Protein AF-A0A090S6W7-F1 (afdb_monomer_lite)

Radius of gyration: 12.69 Å; chains: 1; bounding box: 36×23×30 Å

pLDDT: mean 81.73, std 7.46, range [51.78, 89.25]

Organism: NCBI:txid990268

InterPro domains:
  IPR016071 Staphylococcal nuclease (SNase-like), OB-fold [PF00565] (1-42)
  IPR035437 SNase-like, OB-fold superfamily [G3DSA:2.40.50.90] (1-55)
  IPR035437 SNase-like, OB-fold superfamily [SSF50199] (1-49)

Sequence (58 aa):
MVMLGHAWVMRRYYKHLPVERQQQLNRLENWAKRKKIGLWNQDNPMPPWKWRKKQAVV

Structure (mmCIF, N/CA/C/O backbone):
data_AF-A0A090S6W7-F1
#
_entry.id   AF-A0A090S6W7-F1
#
loop_
_atom_site.group_PDB
_atom_site.id
_atom_site.type_symbol
_atom_site.label_atom_id
_atom_site.label_alt_id
_atom_site.label_comp_id
_atom_site.label_asym_id
_atom_site.label_entity_id
_atom_site.label_seq_id
_atom_site.pdbx_PDB_ins_code
_atom_site.Cartn_x
_atom_site.Cartn_y
_atom_site.Cartn_z
_atom_site.occupancy
_atom_site.B_iso_or_equiv
_atom_site.auth_seq_id
_atom_site.auth_comp_id
_atom_site.auth_asym_id
_atom_site.auth_atom_id
_atom_site.pdbx_PDB_model_num
ATOM 1 N N . MET A 1 1 ? 4.710 13.078 -1.037 1.00 63.84 1 MET A N 1
ATOM 2 C CA . MET A 1 1 ? 3.548 12.168 -1.197 1.00 63.84 1 MET A CA 1
ATOM 3 C C . MET A 1 1 ? 3.674 10.881 -0.371 1.00 63.84 1 MET A C 1
ATOM 5 O O . MET A 1 1 ? 2.956 10.779 0.611 1.00 63.84 1 MET A O 1
ATOM 9 N N . VAL A 1 2 ? 4.591 9.943 -0.664 1.00 69.31 2 VAL A N 1
ATOM 10 C CA . VAL A 1 2 ? 4.770 8.712 0.160 1.00 69.31 2 VAL A CA 1
ATOM 11 C C . VAL A 1 2 ? 5.511 8.985 1.477 1.00 69.31 2 VAL A C 1
ATOM 13 O O . VAL A 1 2 ? 5.088 8.526 2.530 1.00 69.31 2 VAL A O 1
ATOM 16 N N . MET A 1 3 ? 6.575 9.794 1.439 1.00 66.31 3 MET A N 1
ATOM 17 C CA . MET A 1 3 ? 7.372 10.142 2.629 1.00 66.31 3 MET A CA 1
ATOM 18 C C . MET A 1 3 ? 6.577 10.920 3.690 1.00 66.31 3 MET A C 1
ATOM 20 O O . MET A 1 3 ? 6.807 10.761 4.880 1.00 66.31 3 MET A O 1
ATOM 24 N N . LEU A 1 4 ? 5.601 11.715 3.244 1.00 72.69 4 LEU A N 1
ATOM 25 C CA . LEU A 1 4 ? 4.667 12.450 4.104 1.00 72.69 4 LEU A CA 1
ATOM 26 C C . LEU A 1 4 ? 3.561 11.545 4.679 1.00 72.69 4 LEU A C 1
ATOM 28 O O . LEU A 1 4 ? 2.659 12.026 5.348 1.00 72.69 4 LEU A O 1
ATOM 32 N N . GLY A 1 5 ? 3.583 10.243 4.376 1.00 79.75 5 GLY A N 1
ATOM 33 C CA . GLY A 1 5 ? 2.601 9.292 4.883 1.00 79.75 5 GLY A CA 1
ATOM 34 C C . GLY A 1 5 ? 1.192 9.455 4.313 1.00 79.75 5 GLY A C 1
ATOM 35 O O . GLY A 1 5 ? 0.255 8.919 4.887 1.00 79.75 5 GLY A O 1
ATOM 36 N N . HIS A 1 6 ? 1.019 10.165 3.193 1.00 79.56 6 HIS A N 1
ATOM 37 C CA . HIS A 1 6 ? -0.290 10.364 2.550 1.00 79.56 6 HIS A CA 1
ATOM 38 C C . HIS A 1 6 ? -0.627 9.308 1.490 1.00 79.56 6 HIS A C 1
ATOM 40 O O . HIS A 1 6 ? -1.723 9.319 0.938 1.00 79.56 6 HIS A O 1
ATOM 46 N N . ALA A 1 7 ? 0.302 8.407 1.167 1.00 84.25 7 ALA A N 1
ATOM 47 C CA . ALA A 1 7 ? 0.113 7.423 0.111 1.00 84.25 7 ALA A CA 1
ATOM 48 C C . ALA A 1 7 ? 0.661 6.051 0.505 1.00 84.25 7 ALA A C 1
ATOM 50 O O . ALA A 1 7 ? 1.712 5.939 1.136 1.00 84.25 7 ALA A O 1
ATOM 51 N N . TRP A 1 8 ? -0.055 5.019 0.066 1.00 83.69 8 TRP A N 1
ATOM 52 C CA . TRP A 1 8 ? 0.333 3.622 0.193 1.00 83.69 8 TRP A CA 1
ATOM 53 C C . TRP A 1 8 ? 1.064 3.155 -1.058 1.00 83.69 8 TRP A C 1
ATOM 55 O O . TRP A 1 8 ? 0.650 3.467 -2.180 1.00 83.69 8 TRP A O 1
ATOM 65 N N . VAL A 1 9 ? 2.119 2.364 -0.885 1.00 84.56 9 VAL A N 1
ATOM 66 C CA . VAL A 1 9 ? 2.869 1.847 -2.025 1.00 84.56 9 VAL A CA 1
ATOM 67 C C . VAL A 1 9 ? 2.155 0.633 -2.613 1.00 84.56 9 VAL A C 1
ATOM 69 O O . VAL A 1 9 ? 2.038 -0.434 -2.006 1.00 84.56 9 VAL A O 1
ATOM 72 N N . MET A 1 10 ? 1.670 0.793 -3.842 1.00 82.81 10 MET A N 1
ATOM 73 C CA . MET A 1 10 ? 0.906 -0.232 -4.542 1.00 82.81 10 MET A CA 1
ATOM 74 C C . MET A 1 10 ? 1.846 -1.198 -5.275 1.00 82.81 10 MET A C 1
ATOM 76 O O . MET A 1 10 ? 2.243 -0.970 -6.419 1.00 82.81 10 MET A O 1
ATOM 80 N N . ARG A 1 11 ? 2.154 -2.330 -4.629 1.00 83.06 11 ARG A N 1
ATOM 81 C CA . ARG A 1 11 ? 3.068 -3.368 -5.156 1.00 83.06 11 ARG A CA 1
ATOM 82 C C . ARG A 1 11 ? 2.646 -3.947 -6.510 1.00 83.06 11 ARG A C 1
ATOM 84 O O . ARG A 1 11 ? 3.481 -4.464 -7.240 1.00 83.06 11 ARG A O 1
ATOM 91 N N . ARG A 1 12 ? 1.365 -3.833 -6.884 1.00 81.50 12 ARG A N 1
ATOM 92 C CA . ARG A 1 12 ? 0.850 -4.291 -8.188 1.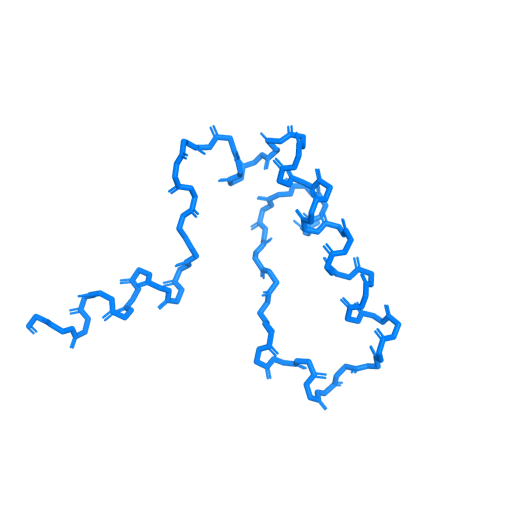00 81.50 12 ARG A CA 1
ATOM 93 C C . ARG A 1 12 ? 1.562 -3.620 -9.368 1.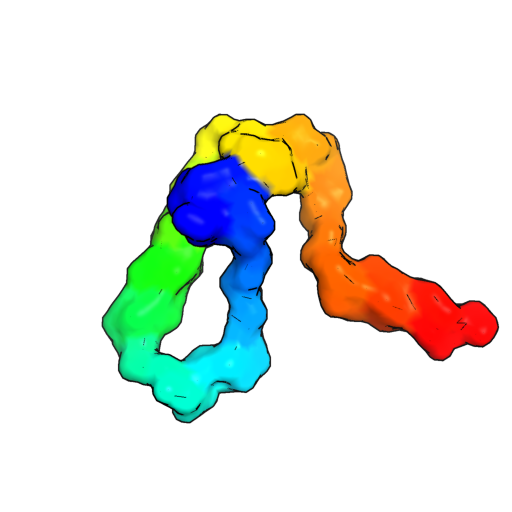00 81.50 12 ARG A C 1
ATOM 95 O O . ARG A 1 12 ? 1.742 -4.261 -10.396 1.00 81.50 12 ARG A O 1
ATOM 102 N N . TYR A 1 13 ? 2.004 -2.374 -9.202 1.00 80.44 13 TYR A N 1
ATOM 103 C CA . TYR A 1 13 ? 2.692 -1.629 -10.255 1.00 80.44 13 TYR A CA 1
ATOM 104 C C . TYR A 1 13 ? 4.201 -1.880 -10.297 1.00 80.44 13 TYR A C 1
ATOM 106 O O . TYR A 1 13 ? 4.856 -1.403 -11.216 1.00 80.44 13 TYR A O 1
ATOM 114 N N . TYR A 1 14 ? 4.767 -2.665 -9.370 1.00 83.75 14 TYR A N 1
ATOM 115 C CA . TYR A 1 14 ? 6.212 -2.930 -9.342 1.00 83.75 14 TYR A CA 1
ATOM 116 C C . TYR A 1 14 ? 6.711 -3.571 -10.636 1.00 83.75 14 TYR A C 1
ATOM 118 O O . TYR A 1 14 ? 7.820 -3.277 -11.058 1.00 83.75 14 TYR A O 1
ATOM 126 N N . LYS A 1 15 ? 5.866 -4.351 -11.321 1.00 80.69 15 LYS A N 1
ATOM 127 C CA . LYS A 1 15 ? 6.178 -4.944 -12.631 1.00 80.69 15 LYS A CA 1
ATOM 128 C C . LYS A 1 15 ? 6.571 -3.921 -13.705 1.00 80.69 15 LYS A C 1
ATOM 130 O O . LYS A 1 15 ? 7.269 -4.285 -14.639 1.00 80.69 15 LYS A O 1
ATOM 135 N N . HIS A 1 16 ? 6.137 -2.668 -13.573 1.00 84.75 16 HIS A N 1
ATOM 136 C CA . HIS A 1 16 ? 6.430 -1.588 -14.520 1.00 84.75 16 HIS A CA 1
ATOM 137 C C . HIS A 1 16 ? 7.490 -0.606 -14.001 1.00 84.75 16 HIS A C 1
ATOM 139 O O . HIS A 1 16 ? 7.804 0.366 -14.682 1.00 84.75 16 HIS A O 1
ATOM 145 N N . LEU A 1 17 ? 8.014 -0.808 -12.786 1.00 84.75 17 LEU A N 1
ATOM 146 C CA . LEU A 1 17 ? 8.987 0.090 -12.169 1.00 84.75 17 LEU A CA 1
ATOM 147 C C . LEU A 1 17 ? 10.373 -0.566 -12.087 1.00 84.75 17 LEU A C 1
ATOM 149 O O . LE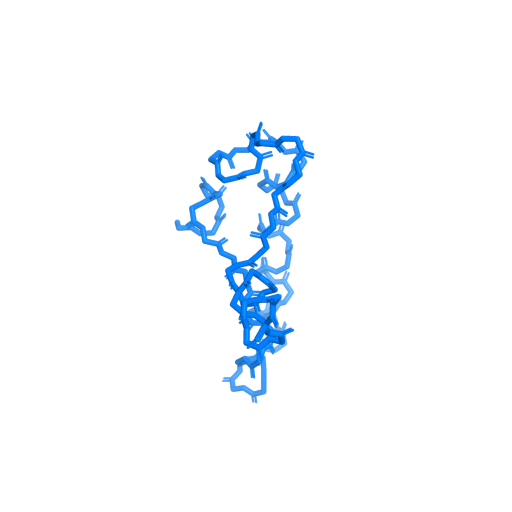U A 1 17 ? 10.465 -1.742 -11.733 1.00 84.75 17 LEU A O 1
ATOM 153 N N . PRO A 1 18 ? 11.460 0.199 -12.293 1.00 89.06 18 PRO A N 1
ATOM 154 C CA . PRO A 1 18 ? 12.814 -0.286 -12.049 1.00 89.06 18 PRO A CA 1
ATOM 155 C C . PRO A 1 18 ? 13.015 -0.637 -10.568 1.00 89.06 18 PRO A C 1
ATOM 157 O O . PRO A 1 18 ? 12.446 0.008 -9.679 1.00 89.06 18 PRO A O 1
ATOM 160 N N . VAL A 1 19 ? 13.837 -1.657 -10.304 1.00 86.94 19 VAL A N 1
ATOM 161 C CA . VAL A 1 19 ? 14.056 -2.240 -8.965 1.00 86.94 19 VAL A CA 1
ATOM 162 C C . VAL A 1 19 ? 14.487 -1.184 -7.944 1.00 86.94 19 VAL A C 1
ATOM 164 O O . VAL A 1 19 ? 13.983 -1.165 -6.821 1.00 86.94 19 VAL A O 1
ATOM 167 N N . GLU A 1 20 ? 15.344 -0.245 -8.341 1.00 88.19 20 GLU A N 1
ATOM 168 C CA . GLU A 1 20 ? 15.806 0.857 -7.488 1.00 88.19 20 GLU A CA 1
ATOM 169 C C . GLU A 1 20 ? 14.645 1.719 -6.982 1.00 88.19 20 GLU A C 1
ATOM 171 O O . GLU A 1 20 ? 14.541 2.016 -5.789 1.00 88.19 20 GLU A O 1
ATOM 176 N N . ARG A 1 21 ? 13.696 2.050 -7.867 1.00 85.81 21 ARG A N 1
ATOM 177 C CA . ARG A 1 21 ? 12.514 2.840 -7.506 1.00 85.81 21 ARG A CA 1
ATOM 178 C C . ARG A 1 21 ? 11.577 2.055 -6.589 1.00 85.81 21 ARG A C 1
ATOM 180 O O . ARG A 1 21 ? 11.000 2.640 -5.673 1.00 85.81 21 ARG A O 1
ATOM 187 N N . GLN A 1 22 ? 11.458 0.739 -6.773 1.00 87.56 22 GLN A N 1
ATOM 188 C CA . GLN A 1 22 ? 10.698 -0.125 -5.859 1.00 87.56 22 GLN A CA 1
ATOM 189 C C . GLN A 1 22 ? 11.312 -0.121 -4.451 1.00 87.56 22 GLN A C 1
ATOM 191 O O . GLN A 1 22 ? 10.599 0.034 -3.455 1.00 87.56 22 GLN A O 1
ATOM 196 N N . GLN A 1 23 ? 12.639 -0.244 -4.358 1.00 88.94 23 GLN A N 1
ATOM 197 C CA . GLN A 1 23 ? 13.352 -0.187 -3.083 1.00 88.94 23 GLN A CA 1
ATOM 198 C C . GLN A 1 23 ? 13.218 1.186 -2.418 1.00 88.94 23 GLN A C 1
ATOM 200 O O . GLN A 1 23 ? 12.967 1.255 -1.213 1.00 88.94 23 GLN A O 1
ATOM 205 N N . GLN A 1 24 ? 13.319 2.272 -3.186 1.00 89.25 24 GLN A N 1
ATOM 206 C CA . GLN A 1 24 ? 13.135 3.628 -2.675 1.00 89.25 24 GLN A CA 1
ATOM 207 C C . GLN A 1 24 ? 11.725 3.826 -2.105 1.00 89.25 24 GLN A C 1
ATOM 209 O O . GLN A 1 24 ? 11.584 4.291 -0.975 1.00 89.25 24 GLN A O 1
ATOM 214 N N . LEU A 1 25 ? 10.681 3.408 -2.827 1.00 87.50 25 LEU A N 1
ATOM 215 C CA . LEU A 1 25 ? 9.298 3.497 -2.349 1.00 87.50 25 LEU A CA 1
ATOM 216 C C . LEU A 1 25 ? 9.077 2.681 -1.067 1.00 87.50 25 LEU A C 1
ATOM 218 O O . LEU A 1 25 ? 8.497 3.200 -0.113 1.00 87.50 25 LEU A O 1
ATOM 222 N N . ASN A 1 26 ? 9.604 1.453 -1.000 1.00 87.75 26 ASN A N 1
ATOM 223 C CA . ASN A 1 26 ? 9.557 0.627 0.213 1.00 87.75 26 ASN A CA 1
ATOM 224 C C . ASN A 1 26 ? 10.244 1.312 1.405 1.00 87.75 26 ASN A C 1
ATOM 226 O O . ASN A 1 26 ? 9.713 1.305 2.517 1.00 87.75 26 ASN A O 1
ATOM 230 N N . ARG A 1 27 ? 11.422 1.913 1.188 1.00 89.19 27 ARG A N 1
ATOM 231 C CA . ARG A 1 27 ? 12.161 2.634 2.237 1.00 89.19 27 ARG A CA 1
ATOM 232 C C . ARG A 1 27 ? 11.380 3.849 2.735 1.00 89.19 27 ARG A C 1
ATOM 234 O O . ARG A 1 27 ? 11.292 4.041 3.946 1.00 89.19 27 ARG A O 1
ATOM 241 N N . LEU A 1 28 ? 10.783 4.627 1.829 1.00 88.69 28 LEU A N 1
ATOM 242 C CA . LEU A 1 28 ? 9.972 5.798 2.178 1.00 88.69 28 LEU A CA 1
ATOM 243 C C . LEU A 1 28 ? 8.705 5.412 2.950 1.00 88.69 28 LEU A C 1
ATOM 245 O O . LEU A 1 28 ? 8.388 6.055 3.948 1.00 88.69 28 LEU A O 1
ATOM 249 N N . GLU A 1 29 ? 8.016 4.344 2.539 1.00 87.25 29 GLU A N 1
ATOM 250 C CA . GLU A 1 29 ? 6.839 3.836 3.255 1.00 87.25 29 GLU A CA 1
ATOM 251 C C . GLU A 1 29 ? 7.208 3.357 4.664 1.00 87.25 29 GLU A C 1
ATOM 253 O O . GLU A 1 29 ? 6.559 3.730 5.640 1.00 87.25 29 GLU A O 1
ATOM 258 N N . ASN A 1 30 ? 8.288 2.580 4.794 1.00 87.50 30 ASN A N 1
ATOM 259 C CA . ASN A 1 30 ? 8.782 2.126 6.095 1.00 87.50 30 ASN A CA 1
ATOM 260 C C . ASN A 1 30 ? 9.225 3.290 6.986 1.00 87.50 30 ASN A C 1
ATOM 262 O O . ASN A 1 30 ? 9.027 3.252 8.200 1.00 87.50 30 ASN A O 1
ATOM 266 N N . TRP A 1 31 ? 9.815 4.335 6.408 1.00 89.19 31 TRP A N 1
ATOM 267 C CA . TRP A 1 31 ? 10.180 5.527 7.161 1.00 89.19 31 TRP A CA 1
ATOM 268 C C . TRP A 1 31 ? 8.939 6.247 7.701 1.00 89.19 31 TRP A C 1
ATOM 270 O O . TRP A 1 31 ? 8.880 6.514 8.902 1.00 89.19 31 TRP A O 1
ATOM 280 N N . ALA A 1 32 ? 7.921 6.458 6.861 1.00 87.44 32 ALA A N 1
ATOM 281 C CA . ALA A 1 32 ? 6.666 7.091 7.263 1.00 87.44 32 ALA A CA 1
ATOM 282 C C . ALA A 1 32 ? 5.898 6.267 8.316 1.00 87.44 32 ALA A C 1
ATOM 284 O O . ALA A 1 32 ? 5.378 6.842 9.271 1.00 87.44 32 ALA A O 1
ATOM 285 N N . LYS A 1 33 ? 5.910 4.929 8.199 1.00 84.69 33 LYS A N 1
ATOM 286 C CA . LYS A 1 33 ? 5.370 3.992 9.202 1.00 84.69 33 LYS A CA 1
ATOM 287 C C . LYS A 1 33 ? 6.042 4.144 10.561 1.00 84.69 33 LYS A C 1
ATOM 289 O O . LYS A 1 33 ? 5.365 4.334 11.564 1.00 84.69 33 LYS A O 1
ATOM 294 N N . ARG A 1 34 ? 7.379 4.091 10.599 1.00 87.69 34 ARG A N 1
ATOM 295 C CA . ARG A 1 34 ? 8.148 4.212 11.853 1.00 87.69 34 ARG A CA 1
ATOM 296 C C . ARG A 1 34 ? 7.960 5.568 12.517 1.00 87.69 34 ARG A C 1
ATOM 298 O O . ARG A 1 34 ? 7.919 5.648 13.737 1.00 87.69 34 ARG A O 1
ATOM 305 N N . LYS A 1 35 ? 7.862 6.626 11.714 1.00 87.19 35 LYS A N 1
ATOM 306 C CA . LYS A 1 35 ? 7.636 7.989 12.197 1.00 87.19 35 LYS A CA 1
ATOM 307 C C . LYS A 1 35 ? 6.159 8.293 12.484 1.00 87.19 35 LYS A C 1
ATOM 309 O O . LYS A 1 35 ? 5.883 9.396 12.935 1.00 87.19 35 LYS A O 1
ATOM 314 N N . LYS A 1 36 ? 5.238 7.350 12.231 1.00 84.88 36 LYS A N 1
ATOM 315 C CA . LYS A 1 36 ? 3.784 7.514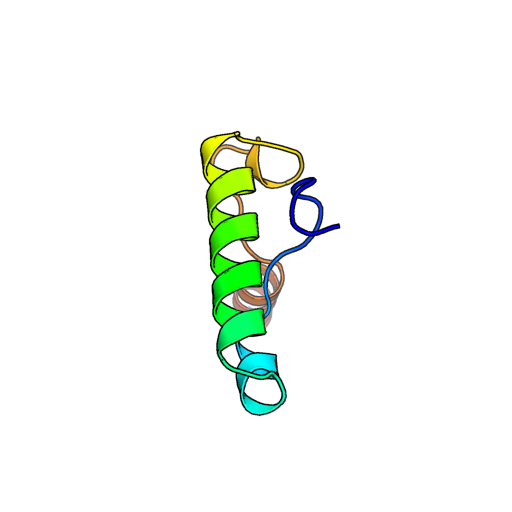 12.407 1.00 84.88 36 LYS A CA 1
ATOM 316 C C . LYS A 1 36 ? 3.239 8.792 11.749 1.00 84.88 36 LYS A C 1
ATOM 318 O O . LYS A 1 36 ? 2.419 9.503 12.315 1.00 84.88 36 LYS A O 1
ATOM 323 N N . ILE A 1 37 ? 3.713 9.110 10.543 1.00 82.75 37 ILE A N 1
ATOM 324 C CA . ILE A 1 37 ? 3.346 10.359 9.853 1.00 82.75 37 ILE A CA 1
ATOM 325 C C . ILE A 1 37 ? 2.075 10.142 9.025 1.00 82.75 37 ILE A C 1
ATOM 327 O O . ILE A 1 37 ? 1.965 9.154 8.300 1.00 82.75 37 ILE A O 1
ATOM 331 N N . GLY A 1 38 ? 1.124 11.076 9.088 1.00 84.69 38 GLY A N 1
ATOM 332 C CA . GLY A 1 38 ? -0.063 11.073 8.228 1.00 84.69 38 GLY A CA 1
ATOM 333 C C . GLY A 1 38 ? -0.968 9.862 8.472 1.00 84.69 38 GLY A C 1
ATOM 334 O O . GLY A 1 38 ? -1.441 9.650 9.587 1.00 84.69 38 GLY A O 1
ATOM 335 N N . LEU A 1 39 ? -1.193 9.047 7.433 1.00 80.19 39 LEU A N 1
ATOM 336 C CA . LEU A 1 39 ? -2.046 7.848 7.497 1.00 80.19 39 LEU A CA 1
ATOM 337 C C . LEU A 1 39 ? -1.533 6.798 8.497 1.00 80.19 39 LEU A C 1
ATOM 339 O O . LEU A 1 39 ? -2.296 5.941 8.932 1.00 80.19 39 LEU A O 1
ATOM 343 N N . TRP A 1 40 ? -0.251 6.859 8.863 1.00 84.00 40 TRP A N 1
ATOM 344 C CA . TRP A 1 40 ? 0.397 5.908 9.769 1.00 84.00 40 TRP A CA 1
ATOM 345 C C . TRP A 1 40 ? 0.285 6.282 11.251 1.00 84.00 40 TRP A C 1
ATOM 347 O O . TRP A 1 40 ? 0.797 5.546 12.088 1.00 84.00 40 TRP A O 1
ATOM 357 N N . ASN A 1 41 ? -0.353 7.412 11.580 1.00 84.06 41 ASN A N 1
ATOM 358 C CA . ASN A 1 41 ? -0.603 7.808 12.969 1.00 84.06 41 ASN A CA 1
ATOM 359 C C . ASN A 1 41 ? -1.770 7.041 13.619 1.00 84.06 41 ASN A C 1
ATOM 361 O O . ASN A 1 41 ? -1.991 7.141 14.818 1.00 84.06 41 ASN A O 1
ATOM 365 N N . GLN A 1 42 ? -2.539 6.292 12.831 1.00 79.31 42 GLN A N 1
ATOM 366 C CA . GLN A 1 42 ? -3.644 5.471 13.325 1.00 79.31 42 GLN A CA 1
ATOM 367 C C . GLN A 1 42 ? -3.113 4.154 13.915 1.00 79.31 42 GLN A C 1
ATOM 369 O O . GLN A 1 42 ? -2.123 3.623 13.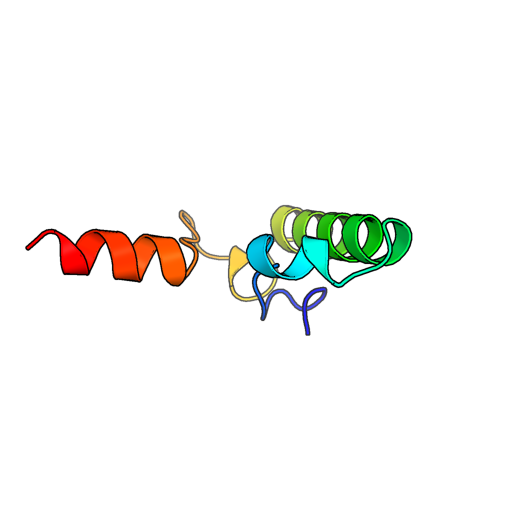417 1.00 79.31 42 GLN A O 1
ATOM 374 N N . ASP A 1 43 ? -3.786 3.59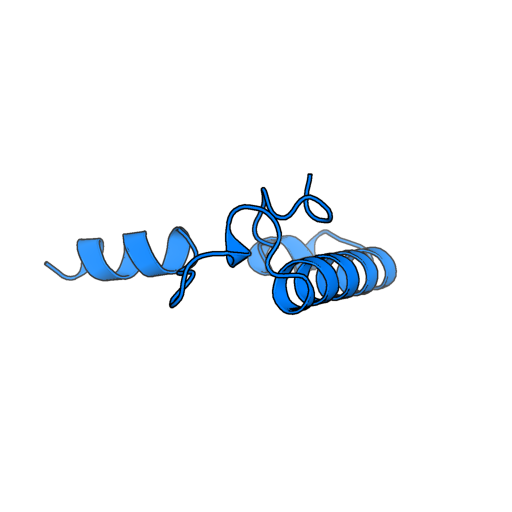6 14.928 1.00 73.94 43 ASP A N 1
ATOM 375 C CA . ASP A 1 43 ? -3.373 2.341 15.587 1.00 73.94 43 ASP A CA 1
ATOM 376 C C . ASP A 1 43 ? -3.359 1.124 14.655 1.00 73.94 43 ASP A C 1
ATOM 378 O O . ASP A 1 43 ? -2.509 0.244 14.780 1.00 73.94 43 ASP A O 1
ATOM 382 N N . ASN A 1 44 ? -4.277 1.069 13.687 1.00 76.00 44 ASN A N 1
ATOM 383 C CA . ASN A 1 44 ? -4.348 -0.028 12.724 1.00 76.00 44 ASN A CA 1
ATOM 384 C C . ASN A 1 44 ? -4.546 0.499 11.296 1.00 76.00 44 ASN A C 1
ATOM 386 O O . ASN A 1 44 ? -5.649 0.417 10.744 1.00 76.00 44 ASN A O 1
ATOM 390 N N . PRO A 1 45 ? -3.493 1.066 10.682 1.00 79.44 45 PRO A N 1
ATOM 391 C CA . PRO A 1 45 ? -3.593 1.640 9.355 1.00 79.44 45 PRO A CA 1
ATOM 392 C C . PRO A 1 45 ? -3.838 0.504 8.358 1.00 79.44 45 PRO A C 1
ATOM 394 O O . PRO A 1 45 ? -2.988 -0.363 8.137 1.00 79.44 45 PRO A O 1
ATOM 397 N N . MET A 1 46 ? -5.032 0.482 7.766 1.00 82.69 46 MET A N 1
ATOM 398 C CA . MET A 1 46 ? -5.425 -0.535 6.795 1.00 82.69 46 MET A CA 1
ATOM 399 C C . MET A 1 46 ? -5.330 0.032 5.376 1.00 82.69 46 MET A C 1
ATOM 401 O O . MET A 1 46 ? -5.921 1.075 5.094 1.00 82.69 46 MET A O 1
ATOM 405 N N . PRO A 1 47 ? -4.646 -0.655 4.442 1.00 84.62 47 PRO A N 1
ATOM 406 C CA . PRO A 1 47 ? -4.587 -0.175 3.077 1.00 84.62 47 PRO A CA 1
ATOM 407 C C . PRO A 1 47 ? -5.969 -0.211 2.411 1.00 84.62 47 PRO A C 1
ATOM 409 O O . PRO A 1 47 ? -6.735 -1.162 2.621 1.00 84.62 47 PRO A O 1
ATOM 412 N N . PRO A 1 48 ? -6.265 0.748 1.519 1.00 81.94 48 PRO A N 1
ATOM 413 C CA . PRO A 1 48 ? -7.585 0.890 0.907 1.00 81.94 48 PRO A CA 1
ATOM 414 C C . PRO A 1 48 ? -8.004 -0.339 0.090 1.00 81.94 48 PRO A C 1
ATOM 416 O O . PRO A 1 48 ? -9.176 -0.697 0.073 1.00 81.94 48 PRO A O 1
ATOM 419 N N . TRP A 1 49 ? -7.069 -1.054 -0.545 1.00 84.56 49 TRP A N 1
ATOM 420 C CA . TRP A 1 49 ? -7.390 -2.295 -1.265 1.00 84.56 49 TRP A CA 1
ATOM 421 C C . TRP A 1 49 ? -7.792 -3.446 -0.333 1.00 84.56 49 TRP A C 1
ATOM 423 O O . TRP A 1 49 ? -8.596 -4.288 -0.725 1.00 84.56 49 TRP A O 1
ATOM 433 N N . LYS A 1 50 ? -7.254 -3.500 0.895 1.00 83.25 50 LYS A N 1
ATOM 434 C CA . LYS A 1 50 ? -7.648 -4.500 1.901 1.00 83.25 50 LYS A CA 1
ATOM 435 C C . LYS A 1 50 ? -9.022 -4.163 2.475 1.00 83.25 50 LYS A C 1
ATOM 437 O O . LYS A 1 50 ? -9.826 -5.070 2.654 1.00 83.25 50 LYS A O 1
ATOM 442 N N . TRP A 1 51 ? -9.307 -2.875 2.678 1.00 83.44 51 TRP A N 1
ATOM 443 C CA . TRP A 1 51 ? -10.640 -2.395 3.048 1.00 83.44 51 TRP A CA 1
ATOM 444 C C . TRP A 1 51 ? -11.692 -2.756 1.988 1.00 83.44 51 TRP A C 1
ATOM 446 O O . TRP A 1 51 ? -12.675 -3.416 2.311 1.00 83.44 51 TRP A O 1
ATOM 456 N N . ARG A 1 52 ? -11.430 -2.449 0.707 1.00 82.44 52 ARG A N 1
ATOM 457 C CA . ARG A 1 52 ? -12.339 -2.798 -0.402 1.00 82.44 52 ARG A CA 1
ATOM 458 C C . ARG A 1 52 ? -12.585 -4.303 -0.507 1.00 82.44 52 ARG A C 1
ATOM 460 O O . ARG A 1 52 ? -13.715 -4.720 -0.718 1.00 82.44 52 ARG A O 1
ATOM 467 N N . LYS A 1 53 ? -11.546 -5.129 -0.328 1.00 83.31 53 LYS A N 1
ATOM 468 C CA . LYS A 1 53 ? -11.702 -6.593 -0.331 1.00 83.31 53 LYS A CA 1
ATOM 469 C C . LYS A 1 53 ? -12.601 -7.101 0.793 1.00 83.31 53 LYS A C 1
ATOM 471 O O . LYS A 1 53 ? -13.308 -8.066 0.565 1.00 83.31 53 LYS A O 1
ATOM 476 N N . LYS A 1 54 ? -12.581 -6.483 1.979 1.00 81.19 54 LYS A N 1
ATOM 477 C CA . LYS A 1 54 ? -13.488 -6.873 3.070 1.00 81.19 54 LYS A CA 1
ATOM 478 C C . LYS A 1 54 ? -14.952 -6.573 2.745 1.00 81.19 54 LYS A C 1
ATOM 480 O O . LYS A 1 54 ? -15.807 -7.348 3.134 1.00 81.19 54 LYS A O 1
ATOM 485 N N . GLN A 1 55 ? -15.229 -5.476 2.041 1.00 75.25 55 GLN A N 1
ATOM 486 C CA . GLN A 1 55 ? -16.598 -5.099 1.669 1.00 75.25 55 GLN A CA 1
ATOM 487 C C . GLN A 1 55 ? -17.164 -5.917 0.509 1.00 75.25 55 GLN A C 1
ATOM 489 O O . GLN A 1 55 ? -18.365 -6.113 0.441 1.00 75.25 55 GLN A O 1
ATOM 494 N N . ALA A 1 56 ? -16.311 -6.398 -0.395 1.00 71.19 56 ALA A N 1
ATOM 495 C CA . ALA A 1 56 ? -16.738 -7.218 -1.528 1.00 71.19 56 ALA A CA 1
ATOM 496 C C . ALA A 1 56 ? -17.113 -8.667 -1.146 1.00 71.19 56 ALA A C 1
ATOM 498 O O . ALA A 1 56 ? -17.515 -9.429 -2.016 1.00 71.19 56 ALA A O 1
ATOM 499 N N . VAL A 1 57 ? -16.926 -9.061 0.118 1.00 59.69 57 VAL A N 1
ATOM 500 C CA . VAL A 1 57 ? -17.263 -10.396 0.655 1.00 59.69 57 VAL A CA 1
ATOM 501 C C . VAL A 1 57 ? -18.487 -10.292 1.582 1.00 59.69 57 VAL A C 1
ATOM 503 O O . VAL A 1 57 ? -18.589 -11.013 2.568 1.00 59.69 57 VAL A O 1
ATOM 506 N N . VAL A 1 58 ? -19.389 -9.348 1.296 1.00 51.78 58 VAL A N 1
ATOM 507 C CA . VAL A 1 58 ? -20.687 -9.190 1.971 1.00 51.78 58 VAL A CA 1
ATOM 508 C C . VAL A 1 58 ? -21.791 -9.490 0.974 1.00 51.78 58 VAL A C 1
ATOM 510 O O . VAL A 1 58 ? -21.672 -8.994 -0.169 1.00 51.78 58 VAL A O 1
#

Foldseek 3Di:
DLLQVPDDDDCVCVVVDDPVVVVVSVVSNVNCLVVCGDLNVDPDRDDVVRVVVVVVVD

Secondary structure (DSSP, 8-state):
-TTTT-----GGGGGGS-HHHHHHHHHHHHHHHHTT-GGGGSSS---HHHHHHHHTT-